Protein AF-K9DLF5-F1 (afdb_monomer_lite)

pLDDT: mean 88.6, std 11.17, range [54.0, 98.56]

Structure (mmCIF, N/CA/C/O backbone):
data_AF-K9DLF5-F1
#
_entry.id   AF-K9DLF5-F1
#
loop_
_atom_site.group_PDB
_atom_site.id
_atom_site.type_symbol
_atom_site.label_atom_id
_atom_site.label_alt_id
_atom_site.label_comp_id
_atom_site.label_asym_id
_atom_site.label_entity_id
_atom_site.label_seq_id
_atom_site.pdbx_PDB_ins_code
_atom_site.Cartn_x
_atom_site.Cartn_y
_atom_site.Cartn_z
_atom_site.occupancy
_atom_site.B_iso_or_equiv
_atom_site.auth_seq_id
_atom_site.auth_comp_id
_atom_site.auth_asym_id
_atom_site.auth_atom_id
_atom_site.pdbx_PDB_model_num
ATOM 1 N N . MET A 1 1 ? -0.177 3.662 -22.431 1.00 87.06 1 MET A N 1
ATOM 2 C CA . MET A 1 1 ? -0.761 4.820 -23.151 1.00 87.06 1 MET A CA 1
ATOM 3 C C . MET A 1 1 ? -0.391 6.116 -22.441 1.00 87.06 1 MET A C 1
ATOM 5 O O . MET A 1 1 ? -0.571 6.201 -21.237 1.00 87.06 1 MET A O 1
ATOM 9 N N . GLY A 1 2 ? 0.127 7.116 -23.153 1.00 91.69 2 GLY A N 1
ATOM 10 C CA . GLY A 1 2 ? 0.638 8.365 -22.567 1.00 91.69 2 GLY A CA 1
ATOM 11 C C . GLY A 1 2 ? 2.084 8.632 -22.981 1.00 91.69 2 GLY A C 1
ATOM 12 O O . GLY A 1 2 ? 2.811 7.700 -23.328 1.00 91.69 2 GLY A O 1
ATOM 13 N N . GLN A 1 3 ? 2.501 9.901 -22.975 1.00 96.06 3 GLN A N 1
ATOM 14 C CA . GLN A 1 3 ? 3.882 10.271 -23.297 1.00 96.06 3 GLN A CA 1
ATOM 15 C C . GLN A 1 3 ? 4.821 9.586 -22.283 1.00 96.06 3 GLN A C 1
ATOM 17 O O . GLN A 1 3 ? 4.586 9.629 -21.076 1.00 96.06 3 GLN A O 1
ATOM 22 N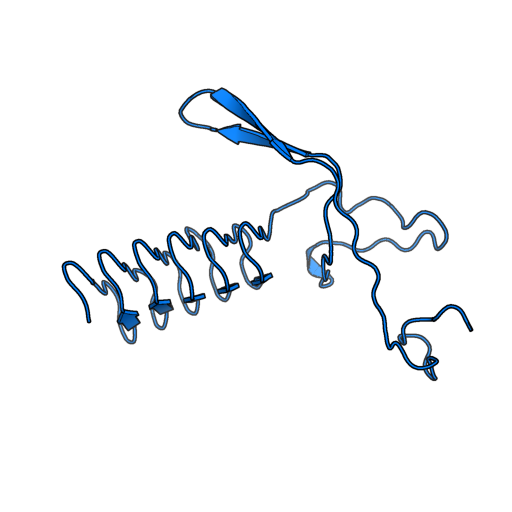 N . GLN A 1 4 ? 5.814 8.852 -22.795 1.00 96.25 4 GLN A N 1
ATOM 23 C CA . GLN A 1 4 ? 6.774 8.067 -22.003 1.00 96.25 4 GLN A CA 1
ATOM 24 C C . GLN A 1 4 ? 6.157 7.033 -21.036 1.00 96.25 4 GLN A C 1
ATOM 26 O O . GLN A 1 4 ? 6.850 6.572 -20.134 1.00 96.25 4 GLN A O 1
ATOM 31 N N . ALA A 1 5 ? 4.904 6.613 -21.245 1.00 97.94 5 ALA A N 1
ATOM 32 C CA . ALA A 1 5 ? 4.339 5.465 -20.539 1.00 97.94 5 ALA A CA 1
ATOM 33 C C . ALA A 1 5 ? 5.020 4.169 -21.009 1.00 97.94 5 ALA A C 1
ATOM 35 O O . ALA A 1 5 ? 5.127 3.951 -22.220 1.00 97.94 5 ALA A O 1
ATOM 36 N N . ARG A 1 6 ? 5.469 3.311 -20.088 1.00 97.69 6 ARG A N 1
ATOM 37 C CA . ARG A 1 6 ? 6.220 2.087 -20.407 1.00 97.69 6 ARG A CA 1
ATOM 38 C C . ARG A 1 6 ? 5.819 0.912 -19.527 1.00 97.69 6 ARG A C 1
ATOM 40 O O . ARG A 1 6 ? 5.614 1.056 -18.325 1.00 97.69 6 ARG A O 1
ATOM 47 N N . THR A 1 7 ? 5.781 -0.256 -20.143 1.00 97.88 7 THR A N 1
ATOM 48 C CA . THR A 1 7 ? 5.707 -1.557 -19.481 1.00 97.88 7 THR A CA 1
ATOM 49 C C . THR A 1 7 ? 7.014 -2.299 -19.756 1.00 97.88 7 THR A C 1
ATOM 51 O O . THR A 1 7 ? 7.589 -2.140 -20.835 1.00 97.88 7 THR A O 1
ATOM 54 N N . PHE A 1 8 ? 7.510 -3.064 -18.786 1.00 96.94 8 PHE A N 1
ATOM 55 C CA . PHE A 1 8 ? 8.785 -3.789 -18.899 1.00 96.94 8 PHE A CA 1
ATOM 56 C C . PHE A 1 8 ? 8.662 -5.302 -18.667 1.00 96.94 8 PHE A C 1
ATOM 58 O O . PHE A 1 8 ? 9.666 -5.995 -18.792 1.00 96.94 8 PHE A O 1
ATOM 65 N N . SER A 1 9 ? 7.458 -5.793 -18.368 1.00 97.00 9 SER A N 1
ATOM 66 C CA . SER A 1 9 ? 7.166 -7.205 -18.091 1.00 97.00 9 SER A CA 1
ATOM 67 C C . SER A 1 9 ? 5.861 -7.638 -18.758 1.00 97.00 9 SER A C 1
ATOM 69 O O . SER A 1 9 ? 5.097 -6.798 -19.247 1.00 97.00 9 SER A O 1
ATOM 71 N N . ASP A 1 10 ? 5.612 -8.945 -18.778 1.00 96.75 10 ASP A N 1
ATOM 72 C CA . ASP A 1 10 ? 4.434 -9.538 -19.407 1.00 96.75 10 ASP A CA 1
ATOM 73 C C . ASP A 1 10 ? 3.144 -9.178 -18.661 1.00 96.75 10 ASP A C 1
ATOM 75 O O . ASP A 1 10 ? 3.132 -8.963 -17.446 1.00 96.75 10 ASP A O 1
ATOM 79 N N . ASN A 1 11 ? 2.047 -9.062 -19.416 1.00 97.69 11 ASN A N 1
ATOM 80 C CA . ASN A 1 11 ? 0.706 -8.725 -18.914 1.00 97.69 11 ASN A CA 1
ATOM 81 C C . ASN A 1 11 ? 0.615 -7.403 -18.121 1.00 97.69 11 ASN A C 1
ATOM 83 O O . ASN A 1 11 ? -0.392 -7.125 -17.472 1.00 97.69 11 ASN A O 1
ATOM 87 N N . ALA A 1 12 ? 1.650 -6.567 -18.193 1.00 98.12 12 ALA A N 1
ATOM 88 C CA . ALA A 1 12 ? 1.716 -5.281 -17.524 1.00 98.12 12 ALA A CA 1
ATOM 89 C C . ALA A 1 12 ? 0.873 -4.205 -18.231 1.00 98.12 12 ALA A C 1
ATOM 91 O O . ALA A 1 12 ? 0.741 -4.179 -19.458 1.00 98.12 12 ALA A O 1
ATOM 92 N N . LEU A 1 13 ? 0.374 -3.238 -17.460 1.00 98.38 13 LEU A N 1
ATOM 93 C CA . LEU A 1 13 ? -0.376 -2.083 -17.943 1.00 98.38 13 LEU A CA 1
ATOM 94 C C . LEU A 1 13 ? 0.245 -0.782 -17.428 1.00 98.38 13 LEU A C 1
ATOM 96 O O . LEU A 1 13 ? 0.389 -0.585 -16.228 1.00 98.38 13 LEU A O 1
ATOM 100 N N . ALA A 1 14 ? 0.543 0.154 -18.333 1.00 98.25 14 ALA A N 1
ATOM 101 C CA . ALA A 1 14 ? 0.975 1.507 -17.977 1.00 98.25 14 ALA A CA 1
ATOM 102 C C . ALA A 1 14 ? 0.150 2.570 -18.716 1.00 98.25 14 ALA A C 1
ATOM 104 O O . ALA A 1 14 ? 0.165 2.644 -19.952 1.00 98.25 14 ALA A O 1
ATOM 105 N N . ILE A 1 15 ? -0.559 3.426 -17.976 1.00 98.38 15 ILE A N 1
ATOM 106 C CA . ILE A 1 15 ? -1.364 4.531 -18.513 1.00 98.38 15 ILE A CA 1
ATOM 107 C C . ILE A 1 15 ? -1.040 5.830 -17.768 1.00 98.38 15 ILE A C 1
ATOM 109 O O . ILE A 1 15 ? -1.248 5.934 -16.568 1.00 98.38 15 ILE A O 1
ATOM 113 N N . GLY A 1 16 ? -0.591 6.860 -18.480 1.00 97.69 16 GLY A N 1
ATOM 114 C CA . GLY A 1 16 ? -0.265 8.167 -17.909 1.00 97.69 16 GLY A CA 1
ATOM 115 C C . GLY A 1 16 ? 1.117 8.660 -18.319 1.00 97.69 16 GLY A C 1
ATOM 116 O O . GLY A 1 16 ? 1.990 7.886 -18.701 1.00 97.69 16 GLY A O 1
ATOM 117 N N . HIS A 1 17 ? 1.311 9.974 -18.265 1.00 98.12 17 HIS A N 1
ATOM 118 C CA . HIS A 1 17 ? 2.595 10.598 -18.574 1.00 98.12 17 HIS A CA 1
ATOM 119 C C . HIS A 1 17 ? 3.673 10.101 -17.592 1.00 98.12 17 HIS A C 1
ATOM 121 O O . HIS A 1 17 ? 3.502 10.251 -16.382 1.00 98.12 17 HIS A O 1
ATOM 127 N N . TYR A 1 18 ? 4.742 9.476 -18.098 1.00 98.00 18 TYR A N 1
ATOM 128 C CA . TYR A 1 18 ? 5.770 8.790 -17.292 1.00 98.00 18 TYR A CA 1
ATOM 129 C C . TYR A 1 18 ? 5.264 7.645 -16.392 1.00 98.00 18 TYR A C 1
ATOM 131 O O . TYR A 1 18 ? 5.890 7.342 -15.377 1.00 98.00 18 TYR A O 1
ATOM 139 N N . ALA A 1 19 ? 4.129 7.017 -16.708 1.00 98.44 19 ALA A N 1
ATOM 140 C CA . ALA A 1 19 ? 3.711 5.810 -15.994 1.00 98.44 19 ALA A CA 1
ATOM 141 C C . ALA A 1 19 ? 4.640 4.638 -16.346 1.00 98.44 19 ALA A C 1
ATOM 143 O O . ALA A 1 19 ? 4.877 4.367 -17.523 1.00 98.44 19 ALA A O 1
ATOM 144 N N . GLU A 1 20 ? 5.140 3.923 -15.345 1.00 98.38 20 GLU A N 1
ATOM 145 C CA . GLU A 1 20 ? 6.074 2.813 -15.520 1.00 98.38 20 GLU A CA 1
ATOM 146 C C . GLU A 1 20 ? 5.630 1.598 -14.707 1.00 98.38 20 GLU A C 1
ATOM 148 O O . GLU A 1 20 ? 5.453 1.664 -13.488 1.00 98.38 20 GLU A O 1
ATOM 153 N N . SER A 1 21 ? 5.494 0.469 -15.388 1.00 98.00 21 SER A N 1
ATOM 154 C CA . SER A 1 21 ? 5.126 -0.812 -14.793 1.00 98.00 21 SER A CA 1
ATOM 155 C C . SER A 1 21 ? 6.209 -1.842 -15.126 1.00 98.00 21 SER A C 1
ATOM 157 O O . SER A 1 21 ? 6.447 -2.166 -16.289 1.00 98.00 21 SER A O 1
ATOM 159 N N . TYR A 1 22 ? 6.927 -2.276 -14.092 1.00 97.88 22 TYR A N 1
ATOM 160 C CA . TYR A 1 22 ? 8.064 -3.194 -14.162 1.00 97.88 22 TYR A CA 1
ATOM 161 C C . TYR A 1 22 ? 7.710 -4.620 -13.739 1.00 97.88 22 TYR A C 1
ATOM 163 O O . TYR A 1 22 ? 8.410 -5.539 -14.141 1.00 97.88 22 TYR A O 1
ATOM 171 N N . GLY A 1 23 ? 6.660 -4.818 -12.942 1.00 97.19 23 GLY A N 1
ATOM 172 C CA . GLY A 1 23 ? 6.250 -6.148 -12.496 1.00 97.19 23 GLY A CA 1
ATOM 173 C C . GLY A 1 23 ? 5.389 -6.872 -13.522 1.00 97.19 23 GLY A C 1
ATOM 174 O O . GLY A 1 23 ? 4.641 -6.231 -14.266 1.00 97.19 23 GLY A O 1
ATOM 175 N N . GLU A 1 24 ? 5.463 -8.197 -13.530 1.00 97.88 24 GLU A N 1
ATOM 176 C CA . GLU A 1 24 ? 4.533 -9.047 -14.278 1.00 97.88 24 GLU A CA 1
ATOM 177 C C . GLU A 1 24 ? 3.101 -8.840 -13.763 1.00 97.88 24 GLU A C 1
ATOM 179 O O . GLU A 1 24 ? 2.901 -8.604 -12.567 1.00 97.88 24 GLU A O 1
ATOM 184 N N . GLU A 1 25 ? 2.115 -8.836 -14.667 1.00 98.12 25 GLU A N 1
ATOM 185 C CA . GLU A 1 25 ? 0.686 -8.643 -14.339 1.00 98.12 25 GLU A CA 1
ATOM 186 C C . GLU A 1 25 ? 0.387 -7.343 -13.560 1.00 98.12 25 GLU A C 1
ATOM 188 O O . GLU A 1 25 ? -0.664 -7.175 -12.939 1.00 98.12 25 GLU A O 1
ATOM 193 N N . SER A 1 26 ? 1.316 -6.384 -13.577 1.00 98.25 26 SER A N 1
ATOM 194 C CA . SER A 1 26 ? 1.201 -5.171 -12.777 1.00 98.25 26 SER A CA 1
ATOM 195 C C . SER A 1 26 ? 0.518 -4.035 -13.537 1.00 98.25 26 SER A C 1
ATOM 197 O O . SER A 1 26 ? 0.612 -3.918 -14.755 1.00 98.25 26 SER A O 1
ATOM 199 N N . THR A 1 27 ? -0.179 -3.156 -12.821 1.00 98.56 27 THR A N 1
ATOM 200 C CA . THR A 1 27 ? -0.936 -2.039 -13.396 1.00 98.56 27 THR A CA 1
ATOM 201 C C . THR A 1 27 ? -0.488 -0.715 -12.787 1.00 98.56 27 THR A C 1
ATOM 203 O O . THR A 1 27 ? -0.605 -0.519 -11.584 1.00 98.56 27 THR A O 1
ATOM 206 N N . ALA A 1 28 ? -0.024 0.219 -13.616 1.00 98.38 28 ALA A N 1
ATOM 207 C CA . ALA A 1 28 ? 0.364 1.578 -13.246 1.00 98.38 28 ALA A CA 1
ATOM 208 C C . ALA A 1 28 ? -0.481 2.606 -14.014 1.00 98.38 28 ALA A C 1
ATOM 210 O O . ALA A 1 28 ? -0.339 2.765 -15.228 1.00 98.38 28 ALA A O 1
ATOM 211 N N . ILE A 1 29 ? -1.360 3.329 -13.320 1.00 98.50 29 ILE A N 1
ATOM 212 C CA . ILE A 1 29 ? -2.240 4.340 -13.917 1.00 98.50 29 ILE A CA 1
ATOM 213 C C . ILE A 1 29 ? -2.059 5.684 -13.201 1.00 98.50 29 ILE A C 1
ATOM 215 O O . ILE A 1 29 ? -2.432 5.836 -12.041 1.00 98.50 29 ILE A O 1
ATOM 219 N N . GLY A 1 30 ? -1.528 6.689 -13.898 1.00 98.06 30 GLY A N 1
ATOM 220 C CA . GLY A 1 30 ? -1.348 8.061 -13.407 1.00 98.06 30 GLY A CA 1
ATOM 221 C C . GLY A 1 30 ? -0.010 8.688 -13.810 1.00 98.06 30 GLY A C 1
ATOM 222 O O . GLY A 1 30 ? 0.916 8.000 -14.235 1.00 98.06 30 GLY A O 1
ATOM 223 N N . TYR A 1 31 ? 0.113 10.011 -13.664 1.00 98.12 31 TYR A N 1
ATOM 224 C CA . TYR A 1 31 ? 1.371 10.729 -13.918 1.00 98.12 31 TYR A CA 1
ATOM 225 C C . TYR A 1 31 ? 2.466 10.247 -12.960 1.00 98.12 31 TYR A C 1
ATOM 227 O O . TYR A 1 31 ? 2.263 10.312 -11.749 1.00 98.12 31 TYR A O 1
ATOM 235 N N . PHE A 1 32 ? 3.611 9.777 -13.469 1.00 97.69 32 PHE A N 1
ATOM 236 C CA . PHE A 1 32 ? 4.701 9.199 -12.656 1.00 97.69 32 PHE A CA 1
ATOM 237 C C . PHE A 1 32 ? 4.270 8.055 -11.715 1.00 97.69 32 PHE A C 1
ATOM 239 O O . PHE A 1 32 ? 4.869 7.858 -10.654 1.00 97.69 32 PHE A O 1
ATOM 246 N N . SER A 1 33 ? 3.219 7.306 -12.056 1.00 98.12 33 SER A N 1
ATOM 247 C CA . SER A 1 33 ? 2.906 6.063 -11.345 1.00 98.12 33 SER A CA 1
ATOM 248 C C . SER A 1 33 ? 4.003 5.034 -11.619 1.00 98.12 33 SER A C 1
ATOM 250 O O . SER A 1 33 ? 4.324 4.796 -12.781 1.00 98.12 33 SER A O 1
ATOM 252 N N . ARG A 1 34 ? 4.601 4.451 -10.573 1.00 97.94 34 ARG A N 1
ATOM 253 C CA . ARG A 1 34 ? 5.719 3.508 -10.717 1.00 97.94 34 ARG A CA 1
ATOM 254 C C . ARG A 1 34 ? 5.481 2.222 -9.931 1.00 97.94 34 ARG A C 1
ATOM 256 O O . ARG A 1 34 ? 5.512 2.224 -8.694 1.00 97.94 34 ARG A O 1
ATOM 263 N N . VAL A 1 35 ? 5.351 1.110 -10.644 1.00 98.12 35 VAL A N 1
ATOM 264 C CA . VAL A 1 35 ? 5.100 -0.221 -10.074 1.00 98.12 35 VAL A CA 1
ATOM 265 C C . VAL A 1 35 ? 6.268 -1.147 -10.370 1.00 98.12 35 VAL A C 1
ATOM 267 O O . VAL A 1 35 ? 6.645 -1.300 -11.520 1.00 98.12 35 VAL A O 1
ATOM 270 N N . GLY A 1 36 ? 6.888 -1.687 -9.327 1.00 96.69 36 GLY A N 1
ATOM 271 C CA . GLY A 1 36 ? 8.138 -2.440 -9.368 1.00 96.69 36 GLY A CA 1
ATOM 272 C C . GLY A 1 36 ? 7.944 -3.953 -9.393 1.00 96.69 36 GLY A C 1
ATOM 273 O O . GLY A 1 36 ? 8.519 -4.602 -10.256 1.00 96.69 36 GLY A O 1
ATOM 274 N N . GLY A 1 37 ? 7.169 -4.495 -8.448 1.00 96.25 37 GLY A N 1
ATOM 275 C CA . GLY A 1 37 ? 6.932 -5.942 -8.337 1.00 96.25 37 GLY A CA 1
ATOM 276 C C . GLY A 1 37 ? 5.617 -6.403 -8.961 1.00 96.25 37 GLY A C 1
ATOM 277 O O . GLY A 1 37 ? 4.833 -5.579 -9.455 1.00 96.25 37 GLY A O 1
ATOM 278 N N . SER A 1 38 ? 5.406 -7.713 -8.951 1.00 97.69 38 SER A N 1
ATOM 279 C CA . SER A 1 38 ? 4.352 -8.412 -9.690 1.00 97.69 38 SER A CA 1
ATOM 280 C C . SER A 1 38 ? 2.982 -8.297 -9.021 1.00 97.69 38 SER A C 1
ATOM 282 O O . SER A 1 38 ? 2.876 -8.057 -7.814 1.00 97.69 38 SER A O 1
ATOM 284 N N . ASN A 1 39 ? 1.915 -8.444 -9.814 1.00 98.00 39 ASN A N 1
ATOM 285 C CA . ASN A 1 39 ? 0.510 -8.432 -9.363 1.00 98.00 39 ASN A CA 1
ATOM 286 C C . ASN A 1 39 ? 0.090 -7.164 -8.604 1.00 98.00 39 ASN A C 1
ATOM 288 O O . ASN A 1 39 ? -0.856 -7.156 -7.817 1.00 98.00 39 ASN A O 1
ATOM 292 N N . ASN A 1 40 ? 0.831 -6.078 -8.797 1.00 98.31 40 ASN A N 1
ATOM 293 C CA . ASN A 1 40 ? 0.608 -4.824 -8.103 1.00 98.31 40 ASN A CA 1
ATOM 294 C C . ASN A 1 40 ? -0.345 -3.921 -8.883 1.00 98.31 40 ASN A C 1
ATOM 296 O O . ASN A 1 40 ? -0.249 -3.818 -10.106 1.00 98.31 40 ASN A O 1
ATOM 300 N N . ILE A 1 41 ? -1.180 -3.160 -8.179 1.00 98.44 41 ILE A N 1
ATOM 301 C CA . ILE A 1 41 ? -2.084 -2.176 -8.787 1.00 98.44 41 ILE A CA 1
ATOM 302 C C . ILE A 1 41 ? -1.817 -0.798 -8.192 1.00 98.44 41 ILE A C 1
ATOM 304 O O . ILE A 1 41 ? -2.084 -0.550 -7.020 1.00 98.44 41 ILE A O 1
ATOM 308 N N . ALA A 1 42 ? -1.346 0.135 -9.010 1.00 98.12 42 ALA A N 1
ATOM 309 C CA . ALA A 1 42 ? -1.198 1.537 -8.658 1.00 98.12 42 ALA A CA 1
ATOM 310 C C . ALA A 1 42 ? -2.128 2.412 -9.503 1.00 98.12 42 ALA A C 1
ATOM 312 O O . ALA A 1 42 ? -2.034 2.446 -10.729 1.00 98.12 42 ALA A O 1
ATOM 313 N N . LEU A 1 43 ? -2.998 3.167 -8.836 1.00 98.25 43 LEU A N 1
ATOM 314 C CA . LEU A 1 43 ? -3.922 4.110 -9.456 1.00 98.25 43 LEU A CA 1
ATOM 315 C C . LEU A 1 43 ? -3.822 5.469 -8.755 1.00 98.25 43 LEU A C 1
ATOM 317 O O . LEU A 1 43 ? -4.255 5.644 -7.619 1.00 98.25 43 LEU A O 1
ATOM 321 N N . GLY A 1 44 ? -3.249 6.452 -9.441 1.00 97.62 44 GLY A N 1
ATOM 322 C CA . GLY A 1 44 ? -3.032 7.807 -8.945 1.00 97.62 44 GLY A CA 1
ATOM 323 C C . GLY A 1 44 ? -1.674 8.370 -9.360 1.00 97.62 44 GLY A C 1
ATOM 324 O O . GLY A 1 44 ? -0.744 7.639 -9.704 1.00 97.62 44 GLY A O 1
ATOM 325 N N . ASN A 1 45 ? -1.542 9.694 -9.299 1.00 97.69 45 ASN A N 1
ATOM 326 C CA . ASN A 1 45 ? -0.294 10.373 -9.648 1.00 97.69 45 ASN A CA 1
ATOM 327 C C . ASN A 1 45 ? 0.798 10.079 -8.613 1.00 97.69 45 ASN A C 1
ATOM 329 O O . ASN A 1 45 ? 0.542 10.141 -7.414 1.00 97.69 45 ASN A O 1
ATOM 333 N N . ILE A 1 46 ? 2.027 9.829 -9.061 1.00 97.25 46 ILE A N 1
ATOM 334 C CA . ILE A 1 46 ? 3.223 9.710 -8.214 1.00 97.25 46 ILE A CA 1
ATOM 335 C C . ILE A 1 46 ? 3.112 8.524 -7.224 1.00 97.25 46 ILE A C 1
ATOM 337 O O . ILE A 1 46 ? 3.764 8.487 -6.180 1.00 97.25 46 ILE A O 1
ATOM 341 N N . THR A 1 47 ? 2.270 7.538 -7.539 1.00 97.69 47 THR A N 1
ATOM 342 C CA . THR A 1 47 ? 2.136 6.294 -6.769 1.00 97.69 47 THR A CA 1
ATOM 343 C C . THR A 1 47 ? 3.408 5.453 -6.855 1.00 97.69 47 THR A C 1
ATOM 345 O O . THR A 1 47 ? 4.102 5.464 -7.875 1.00 97.69 47 THR A O 1
ATOM 348 N N . ARG A 1 48 ? 3.746 4.735 -5.775 1.00 96.25 48 ARG A N 1
ATOM 349 C CA . ARG A 1 48 ? 4.967 3.914 -5.702 1.00 96.25 48 ARG A CA 1
ATOM 350 C C . ARG A 1 48 ? 4.728 2.577 -5.004 1.00 96.25 48 ARG A C 1
ATOM 352 O O . ARG A 1 48 ? 4.493 2.544 -3.800 1.00 96.25 48 ARG A O 1
ATOM 359 N N . LEU A 1 49 ? 4.878 1.495 -5.760 1.00 96.25 49 LEU A N 1
ATOM 360 C CA . LEU A 1 49 ? 4.875 0.108 -5.279 1.00 96.25 49 LEU A CA 1
ATOM 361 C C . LEU A 1 49 ? 6.183 -0.559 -5.713 1.00 96.25 49 LEU A C 1
ATOM 363 O O . LEU A 1 49 ? 6.220 -1.240 -6.728 1.00 96.25 49 LEU A O 1
ATOM 367 N N . GLN A 1 50 ? 7.295 -0.266 -5.038 1.00 93.19 50 GLN A N 1
ATOM 368 C CA . GLN A 1 50 ? 8.632 -0.719 -5.449 1.00 93.19 50 GLN A CA 1
ATOM 369 C C . GLN A 1 50 ? 9.147 -1.787 -4.482 1.00 93.19 50 GLN A C 1
ATOM 371 O O . GLN A 1 50 ? 9.156 -1.538 -3.281 1.00 93.19 50 GLN A O 1
ATOM 376 N N . GLY A 1 51 ? 9.609 -2.928 -5.004 1.00 89.56 51 GLY A N 1
ATOM 377 C CA . GLY A 1 51 ? 10.165 -4.014 -4.182 1.00 89.56 51 GLY A CA 1
ATOM 378 C C . GLY A 1 51 ? 9.131 -4.761 -3.332 1.00 89.56 51 GLY A C 1
ATOM 379 O O . GLY A 1 51 ? 9.484 -5.282 -2.281 1.00 89.56 51 GLY A O 1
ATOM 380 N N . VAL A 1 52 ? 7.868 -4.765 -3.762 1.00 93.94 52 VAL A N 1
ATOM 381 C CA . VAL A 1 52 ? 6.742 -5.457 -3.116 1.00 93.94 52 VAL A CA 1
ATOM 382 C C . VAL A 1 52 ? 5.923 -6.168 -4.178 1.00 93.94 52 VAL A C 1
ATOM 384 O O . VAL A 1 52 ? 5.913 -5.696 -5.312 1.00 93.94 52 VAL A O 1
ATOM 387 N N . ASP A 1 53 ? 5.184 -7.205 -3.801 1.00 95.69 53 ASP A N 1
ATOM 388 C CA . ASP A 1 53 ? 4.300 -7.963 -4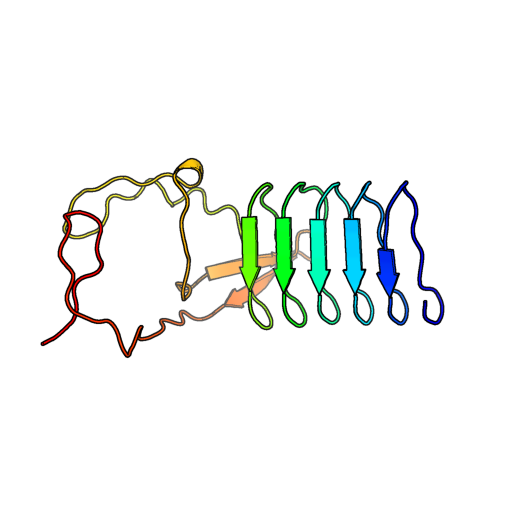.694 1.00 95.69 53 ASP A CA 1
ATOM 389 C C . ASP A 1 53 ? 2.880 -8.055 -4.119 1.00 95.69 53 ASP A C 1
ATOM 391 O O . ASP A 1 53 ? 2.686 -7.981 -2.901 1.00 95.69 53 ASP A O 1
ATOM 395 N N . ASN A 1 54 ? 1.888 -8.255 -4.991 1.00 96.19 54 ASN A N 1
ATOM 396 C CA . ASN A 1 54 ? 0.470 -8.428 -4.634 1.00 96.19 54 ASN A CA 1
ATOM 397 C C . ASN A 1 54 ? -0.124 -7.261 -3.818 1.00 96.19 54 ASN A C 1
ATOM 399 O O . ASN A 1 54 ? -0.947 -7.465 -2.923 1.00 96.19 54 ASN A O 1
ATOM 403 N N . SER A 1 55 ? 0.306 -6.031 -4.087 1.00 96.19 55 SER A N 1
ATOM 404 C CA . SER A 1 55 ? -0.074 -4.843 -3.323 1.00 96.19 55 SER A CA 1
ATOM 405 C C . SER A 1 55 ? -0.851 -3.826 -4.153 1.00 96.19 55 SER A C 1
ATOM 407 O O . SER A 1 55 ? -0.728 -3.732 -5.374 1.00 96.19 55 SER A O 1
ATOM 409 N N . VAL A 1 56 ? -1.650 -3.007 -3.471 1.00 97.06 56 VAL A N 1
ATOM 410 C CA . VAL A 1 56 ? -2.500 -1.988 -4.096 1.00 97.06 56 VAL A CA 1
ATOM 411 C C . VAL A 1 56 ? -2.182 -0.608 -3.526 1.00 97.06 56 VAL A C 1
ATOM 413 O O . VAL A 1 56 ? -2.125 -0.421 -2.314 1.00 97.06 56 VAL A O 1
ATOM 416 N N . ALA A 1 57 ? -2.009 0.388 -4.391 1.00 97.31 57 ALA A N 1
ATOM 417 C CA . ALA A 1 57 ? -1.874 1.796 -4.032 1.00 97.31 57 ALA A CA 1
ATOM 418 C C . ALA A 1 57 ? -2.893 2.633 -4.812 1.00 97.31 57 ALA A C 1
ATOM 420 O O . ALA A 1 57 ? -2.772 2.810 -6.023 1.00 97.31 57 ALA A O 1
ATOM 421 N N . LEU A 1 58 ? -3.882 3.188 -4.115 1.00 97.12 58 LEU A N 1
ATOM 422 C CA . LEU A 1 58 ? -4.954 3.988 -4.701 1.00 97.12 58 LEU A CA 1
ATOM 423 C C . LEU A 1 58 ? -4.928 5.408 -4.130 1.00 97.12 58 LEU A C 1
ATOM 425 O O . LEU A 1 58 ? -5.266 5.620 -2.971 1.00 97.12 58 LEU A O 1
ATOM 429 N N . GLY A 1 59 ? -4.575 6.397 -4.946 1.00 95.69 59 GLY A N 1
ATOM 430 C CA . GLY A 1 59 ? -4.538 7.812 -4.574 1.00 95.69 59 GLY A CA 1
ATOM 431 C C . GLY A 1 59 ? -3.220 8.493 -4.934 1.00 95.69 59 GLY A C 1
ATOM 432 O O . GLY A 1 59 ? -2.180 7.860 -5.087 1.00 95.69 59 GLY A O 1
ATOM 433 N N . SER A 1 60 ? -3.241 9.821 -5.074 1.00 95.75 60 SER A N 1
ATOM 434 C CA . SER A 1 60 ? -2.023 10.572 -5.409 1.00 95.75 60 SER A CA 1
ATOM 435 C C . SER A 1 60 ? -0.976 10.426 -4.300 1.00 95.75 60 SER A C 1
ATOM 437 O O . SER A 1 60 ? -1.288 10.657 -3.132 1.00 95.75 60 SER A O 1
ATOM 439 N N . ASN A 1 61 ? 0.261 10.089 -4.663 1.00 94.62 61 ASN A N 1
ATOM 440 C CA . ASN A 1 61 ? 1.382 9.824 -3.759 1.00 94.62 61 ASN A CA 1
ATOM 441 C C . ASN A 1 61 ? 1.129 8.672 -2.758 1.00 94.62 61 ASN A C 1
ATOM 443 O O . ASN A 1 61 ? 1.774 8.624 -1.711 1.00 94.62 61 ASN A O 1
ATOM 447 N N . ALA A 1 62 ? 0.192 7.759 -3.052 1.00 95.69 62 ALA A N 1
ATOM 448 C CA . ALA A 1 62 ? 0.015 6.540 -2.266 1.00 95.69 62 ALA A CA 1
ATOM 449 C C . ALA A 1 62 ? 1.197 5.579 -2.480 1.00 95.69 62 ALA A C 1
ATOM 451 O O . ALA A 1 62 ? 1.722 5.454 -3.595 1.00 95.69 62 ALA A O 1
ATOM 452 N N . ARG A 1 63 ? 1.624 4.902 -1.413 1.00 93.44 63 ARG A N 1
ATOM 453 C CA . ARG A 1 63 ? 2.760 3.975 -1.443 1.00 93.44 63 ARG A CA 1
ATOM 454 C C . ARG A 1 63 ? 2.510 2.726 -0.613 1.00 93.44 63 ARG A C 1
ATOM 456 O O . ARG A 1 63 ? 1.904 2.803 0.451 1.00 93.44 63 ARG A O 1
ATOM 463 N N . SER A 1 64 ? 3.065 1.609 -1.052 1.00 91.69 64 SER A N 1
ATOM 464 C CA . SER A 1 64 ? 3.253 0.450 -0.187 1.00 91.69 64 SER A CA 1
ATOM 465 C C . SER A 1 64 ? 4.696 -0.030 -0.255 1.00 91.69 64 SER A C 1
ATOM 467 O O . SER A 1 64 ? 5.313 -0.015 -1.322 1.00 91.69 64 SER A O 1
ATOM 469 N N . VAL A 1 65 ? 5.220 -0.411 0.908 1.00 88.00 65 VAL A N 1
ATOM 470 C CA . VAL A 1 65 ? 6.521 -1.074 1.090 1.00 88.00 65 VAL A CA 1
ATOM 471 C C . VAL A 1 65 ? 6.363 -2.470 1.706 1.00 88.00 65 VAL A C 1
ATOM 473 O O . VAL A 1 65 ? 7.350 -3.094 2.077 1.00 88.00 65 VAL A O 1
ATOM 476 N N . LEU A 1 66 ? 5.121 -2.954 1.804 1.00 86.62 66 LEU A N 1
ATOM 477 C CA . LEU A 1 66 ? 4.755 -4.291 2.255 1.00 86.62 66 LEU A CA 1
ATOM 478 C C . LEU A 1 66 ? 4.139 -5.074 1.094 1.00 86.62 66 LEU A C 1
ATOM 480 O O . LEU A 1 66 ? 3.247 -4.558 0.416 1.00 86.62 66 LEU A O 1
ATOM 484 N N . SER A 1 67 ? 4.560 -6.318 0.878 1.00 89.69 67 SER A N 1
ATOM 485 C CA . SER A 1 67 ? 3.831 -7.233 -0.011 1.00 89.69 67 SER A CA 1
ATOM 486 C C . SER A 1 67 ? 2.474 -7.604 0.593 1.00 89.69 67 SER A C 1
ATOM 488 O O . SER A 1 67 ? 2.320 -7.599 1.814 1.00 89.69 67 SER A O 1
ATOM 490 N N . ASN A 1 68 ? 1.497 -7.939 -0.251 1.00 90.38 68 ASN A N 1
ATOM 491 C CA . ASN A 1 68 ? 0.131 -8.306 0.152 1.00 90.38 68 ASN A CA 1
ATOM 492 C C . ASN A 1 68 ? -0.596 -7.209 0.953 1.00 90.38 68 ASN A C 1
ATOM 494 O O . ASN A 1 68 ? -1.327 -7.499 1.899 1.00 90.38 68 ASN A O 1
ATOM 498 N N . SER A 1 69 ? -0.380 -5.935 0.619 1.00 90.69 69 SER A N 1
ATOM 499 C CA . SER A 1 69 ? -0.940 -4.817 1.388 1.00 90.69 69 SER A CA 1
ATOM 500 C C . SER A 1 69 ? -1.623 -3.770 0.516 1.00 90.69 69 SER A C 1
ATOM 502 O O . SER A 1 69 ? -1.406 -3.674 -0.692 1.00 90.69 69 SER A O 1
ATOM 504 N N . VAL A 1 70 ? -2.465 -2.952 1.146 1.00 92.31 70 VAL A N 1
ATOM 505 C CA . VAL A 1 70 ? -3.311 -1.980 0.451 1.00 92.31 70 VAL A CA 1
ATOM 506 C C . VAL A 1 70 ? -3.144 -0.600 1.088 1.00 92.31 70 VAL A C 1
ATOM 508 O O . VAL A 1 70 ? -3.430 -0.405 2.266 1.00 92.31 70 VAL A O 1
ATOM 511 N N . ALA A 1 71 ? -2.715 0.381 0.296 1.00 92.81 71 ALA A N 1
ATOM 512 C CA . ALA A 1 71 ? -2.651 1.791 0.664 1.00 92.81 71 ALA A CA 1
ATOM 513 C C . ALA A 1 71 ? -3.709 2.585 -0.115 1.00 92.81 71 ALA A C 1
ATOM 515 O O . ALA A 1 71 ? -3.561 2.823 -1.314 1.00 92.81 71 ALA A O 1
ATOM 516 N N . ILE A 1 72 ? -4.776 3.020 0.560 1.00 91.81 72 ILE A N 1
ATOM 517 C CA . ILE A 1 72 ? -5.869 3.796 -0.050 1.00 91.81 72 ILE A CA 1
ATOM 518 C C . ILE A 1 72 ? -5.885 5.219 0.517 1.00 91.81 72 ILE A C 1
ATOM 520 O O . ILE A 1 72 ? -5.885 5.416 1.731 1.00 91.81 72 ILE A O 1
ATOM 524 N N . GLY A 1 73 ? -5.910 6.214 -0.369 1.00 89.38 73 GLY A N 1
ATOM 525 C CA . GLY A 1 73 ? -5.978 7.642 -0.070 1.00 89.38 73 GLY A CA 1
ATOM 526 C C . GLY A 1 73 ? -4.768 8.442 -0.566 1.00 89.38 73 GLY A C 1
ATOM 527 O O . GLY A 1 73 ? -3.676 7.919 -0.784 1.00 89.38 73 GLY A O 1
ATOM 528 N N . ASN A 1 74 ? -4.949 9.757 -0.727 1.00 89.88 74 ASN A N 1
ATOM 529 C CA . ASN A 1 74 ? -3.844 10.669 -1.028 1.00 89.88 74 ASN A CA 1
ATOM 530 C C . ASN A 1 74 ? -2.802 10.644 0.102 1.00 89.88 74 ASN A C 1
ATOM 532 O O . ASN A 1 74 ? -3.160 10.800 1.266 1.00 89.88 74 ASN A O 1
ATOM 536 N N . ASN A 1 75 ? -1.525 10.467 -0.252 1.00 88.62 75 ASN A N 1
ATOM 537 C CA . ASN A 1 75 ? -0.404 10.307 0.685 1.00 88.62 75 ASN A CA 1
ATOM 538 C C . ASN A 1 75 ? -0.516 9.097 1.634 1.00 88.62 75 ASN A C 1
ATOM 540 O O . ASN A 1 75 ? 0.210 9.041 2.626 1.00 88.62 75 ASN A O 1
ATOM 544 N N . SER A 1 76 ? -1.399 8.136 1.347 1.00 89.75 76 SER A N 1
ATOM 545 C CA . SER A 1 76 ? -1.528 6.919 2.150 1.00 89.75 76 SER A CA 1
ATOM 546 C C . SER A 1 76 ? -0.280 6.046 2.029 1.00 89.75 76 SER A C 1
ATOM 548 O O . SER A 1 76 ? 0.355 5.989 0.971 1.00 89.75 76 SER A O 1
ATOM 550 N N . ALA A 1 77 ? 0.089 5.376 3.117 1.00 88.56 77 ALA A N 1
ATOM 551 C CA . ALA A 1 77 ? 1.271 4.535 3.165 1.00 88.56 77 ALA A CA 1
ATOM 552 C C . ALA A 1 77 ? 0.991 3.250 3.949 1.00 88.56 77 ALA A C 1
ATOM 554 O O . ALA A 1 77 ? 0.732 3.311 5.147 1.00 88.56 77 ALA A O 1
ATOM 555 N N . ALA A 1 78 ? 1.102 2.102 3.283 1.00 88.25 78 ALA A N 1
ATOM 556 C CA . ALA A 1 78 ? 1.209 0.812 3.954 1.00 88.25 78 ALA A CA 1
ATOM 557 C C . ALA A 1 78 ? 2.692 0.575 4.267 1.00 88.25 78 ALA A C 1
ATOM 559 O O . ALA A 1 78 ? 3.499 0.326 3.365 1.00 88.25 78 ALA A O 1
ATOM 560 N N . LEU A 1 79 ? 3.061 0.781 5.531 1.00 81.00 79 LEU A N 1
ATOM 561 C CA . LEU A 1 79 ? 4.436 0.727 6.022 1.00 81.00 79 LEU A CA 1
ATOM 562 C C . LEU A 1 79 ? 4.622 -0.468 6.952 1.00 81.00 79 LEU A C 1
ATOM 564 O O . LEU A 1 79 ? 3.696 -0.841 7.666 1.00 81.00 79 LEU A O 1
ATOM 568 N N . ILE A 1 80 ? 5.840 -1.014 6.967 1.00 67.12 80 ILE A N 1
ATOM 569 C CA . ILE A 1 80 ? 6.296 -1.885 8.049 1.00 67.12 80 ILE A CA 1
ATOM 570 C C . ILE A 1 80 ? 6.362 -1.008 9.295 1.00 67.12 80 ILE A C 1
ATOM 572 O O . ILE A 1 80 ? 7.196 -0.105 9.358 1.00 67.12 80 ILE A O 1
ATOM 576 N N . ASP A 1 81 ? 5.502 -1.266 10.269 1.00 63.72 81 ASP A N 1
ATOM 577 C CA . ASP A 1 81 ? 5.777 -0.841 11.629 1.00 63.72 81 ASP A CA 1
ATOM 578 C C . ASP A 1 81 ? 6.127 -2.090 12.435 1.00 63.72 81 ASP A C 1
ATOM 580 O O . ASP A 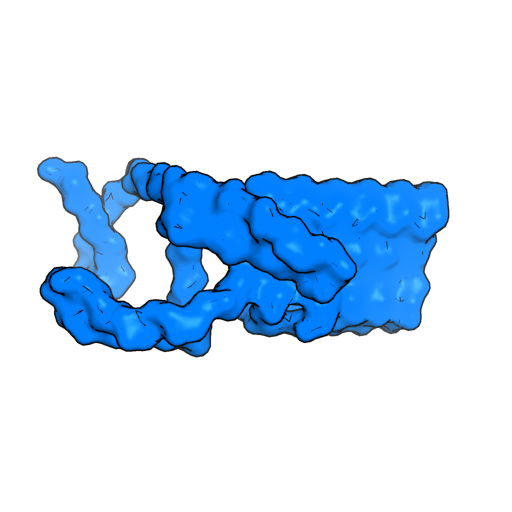1 81 ? 5.287 -2.944 12.699 1.00 63.72 81 ASP A O 1
ATOM 584 N N . SER 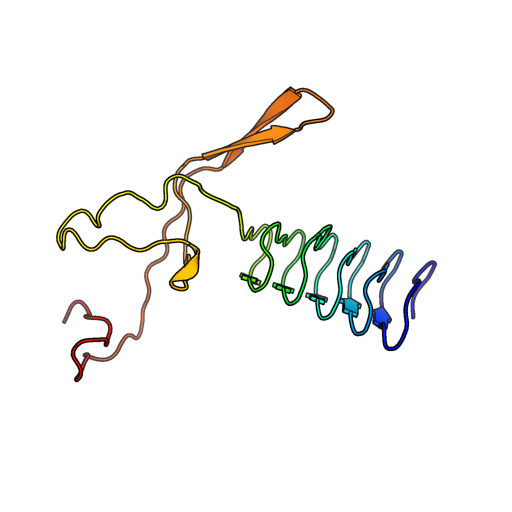A 1 82 ? 7.399 -2.239 12.797 1.00 54.00 82 SER A N 1
ATOM 585 C CA . SER A 1 82 ? 7.841 -3.314 13.688 1.00 54.00 82 SER A CA 1
ATOM 586 C C . SER A 1 82 ? 7.303 -3.147 15.115 1.00 54.00 82 SER A C 1
ATOM 588 O O . SER A 1 82 ? 7.580 -3.986 15.966 1.00 54.00 82 SER A O 1
ATOM 590 N N . THR A 1 83 ? 6.567 -2.066 15.404 1.00 54.03 83 THR A N 1
ATOM 591 C CA . THR A 1 83 ? 5.961 -1.802 16.714 1.00 54.03 83 THR A CA 1
ATOM 592 C C . THR A 1 83 ? 4.538 -2.345 16.869 1.00 54.03 83 THR A C 1
ATOM 594 O O . THR A 1 83 ? 3.945 -2.162 17.929 1.00 54.03 83 THR A O 1
ATOM 597 N N . PHE A 1 84 ? 4.003 -3.085 15.887 1.00 58.91 84 PHE A N 1
ATOM 598 C CA . PHE A 1 84 ? 2.694 -3.741 16.037 1.00 58.91 84 PHE A CA 1
ATOM 599 C C . PHE A 1 84 ? 2.662 -4.852 17.104 1.00 58.91 84 PHE A C 1
ATOM 601 O O . PHE A 1 84 ? 1.580 -5.254 17.501 1.00 58.91 84 PHE A O 1
ATOM 608 N N . ASP A 1 85 ? 3.795 -5.280 17.673 1.00 58.16 85 ASP A N 1
ATOM 609 C CA . ASP A 1 85 ? 3.817 -6.226 18.806 1.00 58.16 85 ASP A CA 1
ATOM 610 C C . ASP A 1 85 ? 3.469 -5.579 20.173 1.00 58.16 85 ASP A C 1
ATOM 612 O O . ASP A 1 85 ? 3.912 -6.021 21.239 1.00 58.16 85 ASP A O 1
ATOM 616 N N . MET A 1 86 ? 2.686 -4.495 20.168 1.00 60.66 86 MET A N 1
ATOM 617 C CA . M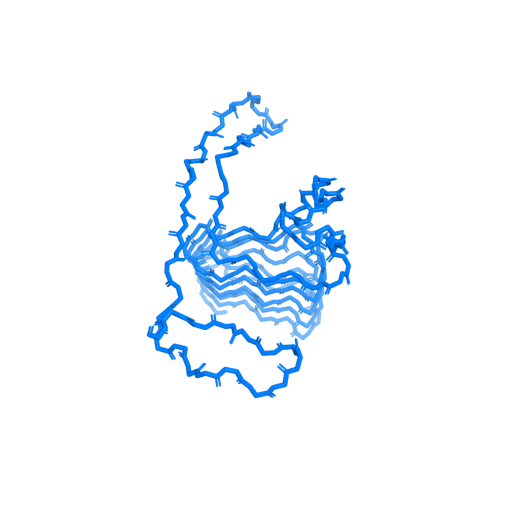ET A 1 86 ? 2.125 -3.907 21.383 1.00 60.66 86 MET A CA 1
ATOM 618 C C . MET A 1 86 ? 0.703 -4.439 21.602 1.00 60.66 86 MET A C 1
ATOM 620 O O . MET A 1 86 ? -0.124 -4.346 20.694 1.00 60.66 86 MET A O 1
ATOM 624 N N . PRO A 1 87 ? 0.386 -4.987 22.791 1.00 66.31 87 PRO A N 1
ATOM 625 C CA . PRO A 1 87 ? -0.971 -5.418 23.097 1.00 66.31 87 PRO A CA 1
ATOM 626 C C . PRO A 1 87 ? -1.941 -4.237 23.002 1.00 66.31 87 PRO A C 1
ATOM 628 O O . PRO A 1 87 ? -1.626 -3.126 23.437 1.00 66.31 87 PRO A O 1
ATOM 631 N N . ALA A 1 88 ? -3.134 -4.485 22.463 1.00 68.75 88 ALA A N 1
ATOM 632 C CA . ALA A 1 88 ? -4.216 -3.514 22.469 1.00 68.75 88 ALA A CA 1
ATOM 633 C C . ALA A 1 88 ? -4.502 -3.050 23.908 1.00 68.75 88 ALA A C 1
ATOM 635 O O . ALA A 1 88 ? -4.640 -3.873 24.816 1.00 68.75 88 ALA A O 1
ATOM 636 N N . GLU A 1 89 ? -4.612 -1.729 24.093 1.00 70.00 89 GLU A N 1
ATOM 637 C CA . GLU A 1 89 ? -4.576 -1.049 25.401 1.00 70.00 89 GLU A CA 1
ATOM 638 C C . GLU A 1 89 ? -5.582 -1.600 26.428 1.00 70.00 89 GLU A C 1
ATOM 640 O O . GLU A 1 89 ? -5.315 -1.570 27.627 1.00 70.00 89 GLU A O 1
ATOM 645 N N . TYR A 1 90 ? -6.709 -2.155 25.968 1.00 73.62 90 TYR A N 1
ATOM 646 C CA . TYR A 1 90 ? -7.779 -2.648 26.840 1.00 73.62 90 TYR A CA 1
ATOM 647 C C . TYR A 1 90 ? -8.062 -4.151 26.744 1.00 73.62 90 TYR A C 1
ATOM 649 O O . TYR A 1 90 ? -8.531 -4.730 27.722 1.00 73.62 90 TYR A O 1
ATOM 657 N N . SER A 1 91 ? -7.796 -4.801 25.607 1.00 76.06 91 SER A N 1
ATOM 658 C CA . SER A 1 91 ? -8.058 -6.241 25.440 1.00 76.06 91 SER A CA 1
ATOM 659 C C . SER A 1 91 ? -6.834 -7.114 25.714 1.00 76.06 91 SER A C 1
ATOM 661 O O . SER A 1 91 ? -6.976 -8.327 25.844 1.00 76.06 91 SER A O 1
ATOM 663 N N . ASN A 1 92 ? -5.633 -6.525 25.795 1.00 74.81 92 ASN A N 1
ATOM 664 C CA . ASN A 1 92 ? -4.355 -7.242 25.750 1.00 74.81 92 ASN A CA 1
ATOM 665 C C . ASN A 1 92 ? -4.190 -8.159 24.524 1.00 74.81 92 ASN A C 1
ATOM 667 O O . ASN A 1 92 ? -3.300 -9.012 24.497 1.00 74.81 92 ASN A O 1
ATOM 671 N N . GLU A 1 93 ? -5.030 -7.985 23.503 1.00 75.56 93 GLU A N 1
ATOM 672 C CA . GLU A 1 93 ? -4.917 -8.714 22.252 1.00 75.56 93 GLU A CA 1
ATOM 673 C C . GLU A 1 93 ? -3.631 -8.285 21.552 1.00 75.56 93 GLU A C 1
ATOM 675 O O . GLU A 1 93 ? -3.397 -7.097 21.319 1.00 75.56 93 GLU A O 1
ATOM 680 N N . ARG A 1 94 ? -2.782 -9.260 21.237 1.00 69.75 94 ARG A N 1
ATOM 681 C CA . ARG A 1 94 ? -1.636 -9.047 20.360 1.00 69.75 94 ARG A CA 1
ATOM 682 C C . ARG A 1 94 ? -2.089 -9.319 18.941 1.00 69.75 94 ARG A C 1
ATOM 684 O O . ARG A 1 94 ? -2.599 -10.404 18.668 1.00 69.75 94 ARG A O 1
ATOM 691 N N . PHE A 1 95 ? -1.862 -8.359 18.060 1.00 68.00 95 PHE A N 1
ATOM 692 C CA . PHE A 1 95 ? -2.006 -8.561 16.632 1.00 68.00 95 PHE A CA 1
ATOM 693 C C . PHE A 1 95 ? -0.668 -8.270 15.960 1.00 68.00 95 PHE A C 1
ATOM 695 O O . PHE A 1 95 ? -0.010 -7.282 16.258 1.00 68.00 95 PHE A O 1
ATOM 702 N N . SER A 1 96 ? -0.249 -9.144 15.060 1.00 66.19 96 SER A N 1
ATOM 703 C CA . SER A 1 96 ? 0.945 -8.960 14.253 1.00 66.19 96 SER A CA 1
ATOM 704 C C . SER A 1 96 ? 0.584 -8.391 12.885 1.00 66.19 96 SER A C 1
ATOM 706 O O . SER A 1 96 ? -0.554 -8.519 12.425 1.00 66.19 96 SER A O 1
ATOM 708 N N . ALA A 1 97 ? 1.557 -7.799 12.193 1.00 60.56 97 ALA A N 1
ATOM 709 C CA . ALA A 1 97 ? 1.362 -7.286 10.837 1.00 60.56 97 ALA A CA 1
ATOM 710 C C . ALA A 1 97 ? 0.871 -8.378 9.861 1.00 60.56 97 ALA A C 1
ATOM 712 O O . ALA A 1 97 ? 0.146 -8.081 8.911 1.00 60.56 97 ALA A O 1
ATOM 713 N N . GLU A 1 98 ? 1.199 -9.647 10.122 1.00 63.28 98 GLU A N 1
ATOM 714 C CA . GLU A 1 98 ? 0.760 -10.801 9.332 1.00 63.28 98 GLU A CA 1
ATOM 715 C C . GLU A 1 98 ? -0.708 -11.191 9.582 1.00 63.28 98 GLU A C 1
ATOM 717 O O . GLU A 1 98 ? -1.270 -11.955 8.801 1.00 63.28 98 GLU A O 1
ATOM 722 N N . GLN A 1 99 ? -1.351 -10.673 10.636 1.00 65.25 99 GLN A N 1
ATOM 723 C CA . GLN A 1 99 ? -2.738 -11.002 10.997 1.00 65.25 99 GLN A CA 1
ATOM 724 C C . GLN A 1 99 ? -3.781 -10.087 10.329 1.00 65.25 99 GLN A C 1
ATOM 726 O O . GLN A 1 99 ? -4.974 -10.253 10.561 1.00 65.25 99 GLN A O 1
ATOM 731 N N . GLY A 1 100 ? -3.348 -9.180 9.443 1.00 70.25 100 GLY A N 1
ATOM 732 C CA . GLY A 1 100 ? -4.225 -8.346 8.619 1.00 70.25 100 GLY A CA 1
ATOM 733 C C . GLY A 1 100 ? -4.795 -7.147 9.377 1.00 70.25 100 GLY A C 1
ATOM 734 O O . GLY A 1 100 ? -5.854 -7.219 9.989 1.00 70.25 100 GLY A O 1
ATOM 735 N N . VAL A 1 101 ? -4.112 -6.005 9.290 1.00 76.69 101 VAL A N 1
ATOM 736 C CA . VAL A 1 101 ? -4.523 -4.757 9.952 1.00 76.69 101 VAL A CA 1
ATOM 737 C C . VAL A 1 101 ? -5.082 -3.772 8.929 1.00 76.69 101 VAL A C 1
ATOM 739 O O . VAL A 1 101 ? -4.450 -3.495 7.908 1.00 76.69 101 VAL A O 1
ATOM 742 N N . VAL A 1 102 ? -6.238 -3.173 9.229 1.00 83.19 102 VAL A N 1
ATOM 743 C CA . VAL A 1 102 ? -6.755 -2.018 8.481 1.00 83.19 102 VAL A CA 1
ATOM 744 C C . VAL A 1 102 ? -6.464 -0.749 9.267 1.00 83.19 102 VAL A C 1
ATOM 746 O O . VAL A 1 102 ? -7.141 -0.427 10.242 1.00 83.19 102 VAL A O 1
ATOM 749 N N . SER A 1 103 ? -5.471 0.014 8.817 1.00 81.25 103 SER A N 1
ATOM 750 C CA . SER A 1 103 ? -5.237 1.341 9.374 1.00 81.25 103 SER A CA 1
ATOM 751 C C . SER A 1 103 ? -6.211 2.362 8.779 1.00 81.25 103 SER A C 1
ATOM 753 O O . SER A 1 103 ? -6.223 2.606 7.573 1.00 81.25 103 SER A O 1
ATOM 755 N N . VAL A 1 104 ? -7.009 3.009 9.632 1.00 86.31 104 VAL A N 1
ATOM 756 C CA . VAL A 1 104 ? -7.911 4.120 9.258 1.00 86.31 104 VAL A CA 1
ATOM 757 C C . VAL A 1 104 ? -7.354 5.491 9.657 1.00 86.31 104 VAL A C 1
ATOM 759 O O . VAL A 1 104 ? -8.045 6.508 9.584 1.00 86.31 104 VAL A O 1
ATOM 762 N N . GLY A 1 105 ? -6.091 5.556 10.065 1.00 82.38 105 GLY A N 1
ATOM 763 C CA . GLY A 1 105 ? -5.445 6.756 10.585 1.00 82.38 105 GLY A CA 1
ATOM 764 C C . GLY A 1 105 ? -3.934 6.594 10.668 1.00 82.38 105 GLY A C 1
ATOM 765 O O . GLY A 1 105 ? -3.353 5.713 10.045 1.00 82.38 105 GLY A O 1
ATOM 766 N N . ASN A 1 106 ? -3.286 7.459 11.428 1.00 79.44 106 ASN A N 1
ATOM 767 C CA . ASN A 1 106 ? -1.891 7.293 11.803 1.00 79.44 106 ASN A CA 1
ATOM 768 C C . ASN A 1 10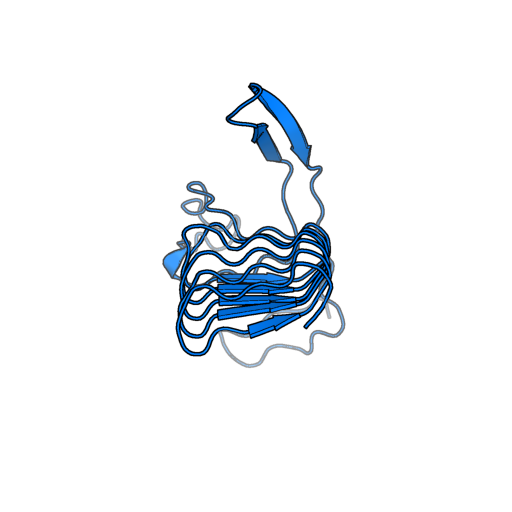6 ? -1.630 7.971 13.148 1.00 79.44 106 ASN A C 1
ATOM 770 O O . ASN A 1 106 ? -2.260 8.976 13.481 1.00 79.44 106 ASN A O 1
ATOM 774 N N . ILE A 1 107 ? -0.667 7.446 13.897 1.00 80.31 107 ILE A N 1
ATOM 775 C CA . ILE A 1 107 ? -0.061 8.151 15.031 1.00 80.31 107 ILE A CA 1
ATOM 776 C C . ILE A 1 107 ? 0.926 9.207 14.522 1.00 80.31 107 ILE A C 1
ATOM 778 O O . ILE A 1 107 ? 1.149 9.329 13.318 1.00 80.31 107 ILE A O 1
ATOM 782 N N . TYR A 1 108 ? 1.512 10.003 15.414 1.00 83.19 108 TYR A N 1
ATOM 783 C CA . TYR A 1 108 ? 2.643 10.839 15.023 1.00 83.19 108 TYR A CA 1
ATOM 784 C C . TYR A 1 108 ? 3.822 9.931 14.656 1.00 83.19 108 TYR A C 1
ATOM 786 O O . TYR A 1 108 ? 4.181 9.059 15.442 1.00 83.19 108 TYR A O 1
ATOM 794 N N . TYR A 1 109 ? 4.425 10.134 13.487 1.00 78.44 109 TYR A N 1
ATOM 795 C CA . TYR A 1 109 ? 5.633 9.410 13.093 1.00 78.44 109 TYR A CA 1
ATOM 796 C C . TYR A 1 109 ? 6.546 10.283 12.239 1.00 78.44 109 TYR A C 1
ATOM 798 O O . TYR A 1 109 ? 6.126 11.279 11.642 1.00 78.44 109 TYR A O 1
ATOM 806 N N . THR A 1 110 ? 7.816 9.903 12.161 1.00 81.38 110 THR A N 1
ATOM 807 C CA . THR A 1 110 ? 8.795 10.556 11.296 1.00 81.38 110 THR A CA 1
ATOM 808 C C . THR A 1 110 ? 9.300 9.584 10.241 1.00 81.38 110 THR A C 1
ATOM 810 O O . THR A 1 110 ? 9.327 8.372 10.433 1.00 81.38 110 THR A O 1
ATOM 813 N N . VAL A 1 111 ? 9.667 10.115 9.079 1.00 79.44 111 VAL A N 1
ATOM 814 C CA . VAL A 1 111 ? 10.315 9.347 8.015 1.00 79.44 111 VAL A CA 1
ATOM 815 C C . VAL A 1 111 ? 11.618 10.035 7.671 1.00 79.44 111 VAL A C 1
ATOM 817 O O . VAL A 1 111 ? 11.620 11.204 7.276 1.00 79.44 111 VAL A O 1
ATOM 820 N N . THR A 1 112 ? 12.714 9.295 7.784 1.00 81.44 112 THR A N 1
ATOM 821 C CA . THR A 1 112 ? 14.038 9.752 7.365 1.00 81.44 112 THR A CA 1
ATOM 822 C C . THR A 1 112 ? 14.252 9.395 5.901 1.00 81.44 112 THR A C 1
ATOM 824 O O . THR A 1 112 ? 14.165 8.233 5.507 1.00 81.44 112 THR A O 1
ATOM 827 N N . ASP A 1 113 ? 14.526 10.399 5.073 1.00 79.12 113 ASP A N 1
ATOM 828 C CA . ASP A 1 113 ? 14.948 10.184 3.693 1.00 79.12 113 ASP A CA 1
ATOM 829 C C . ASP A 1 113 ? 16.344 9.541 3.686 1.00 79.12 113 ASP A C 1
ATOM 831 O O . ASP A 1 113 ? 17.319 10.149 4.126 1.00 79.12 113 ASP A O 1
ATOM 835 N N . THR A 1 114 ? 16.450 8.307 3.193 1.00 77.50 114 THR A N 1
ATOM 836 C CA . THR A 1 114 ? 17.699 7.528 3.252 1.00 77.50 114 THR A CA 1
ATOM 837 C C . THR A 1 114 ? 18.817 8.090 2.373 1.00 77.50 114 THR A C 1
ATOM 839 O O . THR A 1 114 ? 19.973 7.724 2.562 1.00 77.50 114 THR A O 1
ATOM 842 N N . LYS A 1 115 ? 18.504 8.981 1.423 1.00 80.56 115 LYS A N 1
ATOM 843 C CA . LYS A 1 115 ? 19.484 9.587 0.510 1.00 80.56 115 LYS A CA 1
ATOM 844 C C . LYS A 1 115 ? 20.000 10.930 1.014 1.00 80.56 115 LYS A C 1
ATOM 846 O O . LYS A 1 115 ? 21.142 11.279 0.744 1.00 80.56 115 LYS A O 1
ATOM 851 N N . THR A 1 116 ? 19.156 11.695 1.701 1.00 90.31 116 THR A N 1
ATOM 852 C CA . THR A 1 116 ? 19.467 13.070 2.131 1.00 90.31 116 THR A CA 1
ATOM 853 C C . THR A 1 116 ? 19.593 13.228 3.644 1.00 90.31 116 THR A C 1
ATOM 855 O O . THR A 1 116 ? 20.023 14.281 4.104 1.00 90.31 116 THR A O 1
ATOM 858 N N . GLY A 1 117 ? 19.181 12.230 4.431 1.00 89.94 117 GLY A N 1
ATOM 859 C CA . GLY A 1 117 ? 19.105 12.311 5.892 1.00 89.94 117 GLY A CA 1
ATOM 860 C C . GLY A 1 117 ? 18.003 13.243 6.410 1.00 89.94 117 GLY A C 1
ATOM 861 O O . GLY A 1 117 ? 17.862 13.420 7.617 1.00 89.94 117 GLY A O 1
ATOM 862 N N . LYS A 1 118 ? 17.205 13.854 5.523 1.00 92.94 118 LYS A N 1
ATOM 863 C CA . LYS A 1 118 ? 16.154 14.796 5.914 1.00 92.94 118 LYS A CA 1
ATOM 864 C C . LYS A 1 118 ? 15.014 14.061 6.614 1.00 92.94 118 LYS A C 1
ATOM 866 O O . LYS A 1 118 ? 14.408 13.156 6.042 1.00 92.94 118 LYS A O 1
ATOM 871 N N . ILE A 1 119 ? 14.676 14.520 7.814 1.00 87.81 119 ILE A N 1
ATOM 872 C CA . ILE A 1 119 ? 13.528 14.027 8.573 1.00 87.81 119 ILE A CA 1
ATOM 873 C C . ILE A 1 119 ? 12.268 14.755 8.097 1.00 87.81 119 ILE A C 1
ATOM 875 O O . ILE A 1 119 ? 12.244 15.982 7.965 1.00 87.81 119 ILE A O 1
ATOM 879 N N . ARG A 1 120 ? 11.215 13.991 7.808 1.00 86.44 120 ARG A N 1
ATOM 880 C CA . ARG A 1 120 ? 9.861 14.501 7.573 1.00 86.44 120 ARG A CA 1
ATOM 881 C C . ARG A 1 120 ? 8.953 14.046 8.698 1.00 86.44 120 ARG A C 1
ATOM 883 O O . ARG A 1 120 ? 8.948 12.866 9.033 1.00 86.44 120 ARG A O 1
ATOM 890 N N . GLU A 1 121 ? 8.163 14.969 9.224 1.00 87.75 121 GLU A N 1
ATOM 891 C CA . GLU A 1 121 ? 7.200 14.690 10.284 1.00 87.75 121 GLU A CA 1
ATOM 892 C C . GLU A 1 121 ? 5.794 14.494 9.720 1.00 87.75 121 GLU A C 1
ATOM 894 O O . GLU A 1 121 ? 5.351 15.236 8.837 1.00 87.75 121 GLU A O 1
ATOM 899 N N . TYR A 1 122 ? 5.082 13.517 10.271 1.00 83.19 122 TYR A N 1
ATOM 900 C CA . TYR A 1 122 ? 3.697 13.205 9.957 1.00 83.19 122 TYR A CA 1
ATOM 901 C C . TYR A 1 122 ? 2.894 13.276 11.250 1.00 83.19 122 TYR A C 1
ATOM 903 O O . TYR A 1 122 ? 3.068 12.462 12.154 1.00 83.19 122 TYR A O 1
ATOM 911 N N . LYS A 1 123 ? 2.026 14.286 11.355 1.00 87.06 123 LYS A N 1
ATOM 912 C CA . LYS A 1 123 ? 1.161 14.471 12.527 1.00 87.06 123 LYS A CA 1
ATOM 913 C C . LYS A 1 123 ? 0.170 13.319 12.649 1.00 87.06 123 LYS A C 1
ATOM 915 O O . LYS A 1 123 ? -0.300 12.812 11.631 1.00 87.06 123 LYS A O 1
ATOM 920 N N . ALA A 1 124 ? -0.183 12.971 13.886 1.00 85.25 124 ALA A N 1
ATOM 921 C CA . ALA A 1 124 ? -1.252 12.020 14.151 1.00 85.25 124 ALA A CA 1
ATOM 922 C C . ALA A 1 124 ? -2.563 12.481 13.496 1.00 85.25 124 ALA A C 1
ATOM 924 O O . ALA A 1 124 ? -2.906 13.665 13.533 1.00 85.25 124 ALA A O 1
ATOM 925 N N . ASN A 1 125 ? -3.288 11.539 12.908 1.00 82.38 125 ASN A N 1
ATOM 926 C CA . ASN A 1 125 ? -4.589 11.763 12.304 1.00 82.38 125 ASN A CA 1
ATOM 927 C C . ASN A 1 125 ? -5.460 10.525 12.513 1.00 82.38 125 ASN A C 1
ATOM 929 O O . ASN A 1 125 ? -5.215 9.474 11.923 1.00 82.38 125 ASN A O 1
ATOM 933 N N . THR A 1 126 ? -6.489 10.654 13.341 1.00 85.50 126 THR A N 1
ATOM 934 C CA . THR A 1 126 ? -7.484 9.605 13.562 1.00 85.50 126 THR A CA 1
ATOM 935 C C . THR A 1 126 ? -8.756 9.919 12.784 1.00 85.50 126 THR A C 1
ATOM 937 O O . THR A 1 126 ? -9.077 11.075 12.502 1.00 85.50 126 THR A O 1
ATOM 940 N N . ARG A 1 127 ? -9.501 8.877 12.413 1.00 85.19 127 ARG A N 1
ATOM 941 C CA . ARG A 1 127 ? -10.799 9.017 11.748 1.00 85.19 127 ARG A CA 1
ATOM 942 C C . ARG A 1 127 ? -11.891 8.451 12.634 1.00 85.19 127 ARG A C 1
ATOM 944 O O . ARG A 1 127 ? -11.714 7.411 13.258 1.00 85.19 127 ARG A O 1
ATOM 951 N N . ARG A 1 128 ? -13.044 9.120 12.634 1.00 91.06 128 ARG A N 1
ATOM 952 C CA . ARG A 1 128 ? -14.282 8.507 13.115 1.00 91.06 128 ARG A CA 1
ATOM 953 C C . ARG A 1 128 ? -14.786 7.546 12.047 1.00 91.06 128 ARG A C 1
ATOM 955 O O . ARG A 1 128 ? -14.915 7.944 10.890 1.00 91.06 128 ARG A O 1
ATOM 962 N N . ILE A 1 129 ? -15.101 6.322 12.449 1.00 91.88 129 ILE A N 1
ATOM 963 C CA . ILE A 1 129 ? -15.877 5.395 11.629 1.00 91.88 129 ILE A CA 1
ATOM 964 C C . ILE A 1 129 ? -17.343 5.643 11.988 1.00 91.88 129 ILE A C 1
ATOM 966 O O . ILE A 1 129 ? -17.736 5.495 13.142 1.00 91.88 129 ILE A O 1
ATOM 970 N N . ILE A 1 130 ? -18.125 6.123 11.025 1.00 94.19 130 ILE A N 1
ATOM 971 C CA . ILE A 1 130 ? -19.533 6.495 11.216 1.00 94.19 130 ILE A CA 1
ATOM 972 C C . ILE A 1 130 ? -20.441 5.565 10.414 1.00 94.19 130 ILE A C 1
ATOM 974 O O . ILE A 1 130 ? -19.975 4.893 9.497 1.00 94.19 130 ILE A O 1
ATOM 978 N N . ASN A 1 131 ? -21.737 5.565 10.736 1.00 95.00 131 ASN A N 1
ATOM 979 C CA . ASN A 1 131 ? -22.742 4.681 10.131 1.00 95.00 131 ASN A CA 1
ATOM 980 C C . ASN A 1 131 ? -22.452 3.188 10.364 1.00 95.00 131 ASN A C 1
ATOM 982 O O . ASN A 1 131 ? -22.708 2.352 9.501 1.00 95.00 131 ASN A O 1
ATOM 986 N N . VAL A 1 132 ? -21.912 2.861 11.540 1.00 96.50 132 VAL A N 1
ATOM 987 C CA . VAL A 1 132 ? -21.664 1.482 11.969 1.00 96.50 132 VAL A CA 1
ATOM 988 C C . VAL A 1 132 ? -22.918 0.970 12.671 1.00 96.50 132 VAL A C 1
ATOM 990 O O . VAL A 1 132 ? -23.307 1.508 13.710 1.00 96.50 132 VAL A O 1
ATOM 993 N N . ALA A 1 133 ? -23.578 -0.029 12.085 1.00 96.44 133 ALA A N 1
ATOM 994 C CA . ALA A 1 133 ? -24.684 -0.733 12.731 1.00 96.44 133 ALA A CA 1
ATOM 995 C C . ALA A 1 133 ? -24.182 -1.545 13.938 1.00 96.44 133 ALA A C 1
ATOM 997 O O . ALA A 1 133 ? -22.991 -1.827 14.041 1.00 96.44 133 ALA A O 1
ATOM 998 N N . GLY A 1 134 ? -25.083 -1.914 14.852 1.00 95.44 134 GLY A N 1
ATOM 999 C CA . GLY A 1 134 ? -24.713 -2.742 16.001 1.00 95.44 134 GLY A CA 1
ATOM 1000 C C . GLY A 1 134 ? -24.198 -4.115 15.561 1.00 95.44 134 GLY A C 1
ATOM 1001 O O . GLY A 1 134 ? -24.809 -4.753 14.701 1.00 95.44 134 GLY A O 1
ATOM 1002 N N . GLY A 1 135 ? -23.088 -4.554 16.155 1.00 95.94 135 GLY A N 1
ATOM 1003 C CA . GLY A 1 135 ? -22.537 -5.889 15.938 1.00 95.94 135 GLY A CA 1
ATOM 1004 C C . GLY A 1 135 ? -23.440 -7.000 16.484 1.00 95.94 135 GLY A C 1
ATOM 1005 O O . GLY A 1 135 ? -24.179 -6.802 17.451 1.00 95.94 135 GLY A O 1
ATOM 1006 N N . ARG A 1 136 ? -23.388 -8.176 15.852 1.00 95.06 136 ARG A N 1
ATOM 1007 C CA . ARG A 1 136 ? -24.128 -9.391 16.227 1.00 95.06 136 ARG A CA 1
ATOM 1008 C C . ARG A 1 136 ? -23.204 -10.540 16.634 1.00 95.06 136 ARG A C 1
ATOM 1010 O O . ARG A 1 136 ? -23.593 -11.328 17.492 1.00 95.06 136 ARG A O 1
ATOM 1017 N N . ALA A 1 137 ? -22.054 -10.683 15.982 1.00 96.25 137 ALA A N 1
ATOM 1018 C CA . ALA A 1 137 ? -21.074 -11.738 16.230 1.00 96.25 137 ALA A CA 1
ATOM 1019 C C . ALA A 1 137 ? -19.860 -11.219 17.015 1.00 96.25 137 ALA A C 1
ATOM 1021 O O . ALA A 1 137 ? -19.622 -10.014 17.076 1.00 96.25 137 ALA A O 1
ATOM 1022 N N . ASP A 1 138 ? -19.060 -12.142 17.554 1.00 91.19 138 ASP A N 1
ATOM 1023 C CA . ASP A 1 138 ? -17.881 -11.828 18.378 1.00 91.19 138 ASP A CA 1
ATOM 1024 C C . ASP A 1 138 ? -16.822 -10.985 17.643 1.00 91.19 138 ASP A C 1
ATOM 1026 O O . ASP A 1 138 ? -16.040 -10.284 18.277 1.00 91.19 138 ASP A O 1
ATOM 1030 N N . THR A 1 139 ? -16.797 -11.032 16.308 1.00 87.94 139 THR A N 1
ATOM 1031 C CA . THR A 1 139 ? -15.841 -10.298 15.461 1.00 87.94 139 THR A CA 1
ATOM 1032 C C . THR A 1 139 ? -16.427 -9.037 14.823 1.00 87.94 139 THR A C 1
ATOM 1034 O O . THR A 1 139 ? -15.793 -8.442 13.951 1.00 87.94 139 THR A O 1
ATOM 1037 N N . ASP A 1 140 ? -17.643 -8.640 15.197 1.00 93.06 140 ASP A N 1
ATOM 1038 C CA . ASP A 1 140 ? -18.251 -7.418 14.680 1.00 93.06 140 ASP A CA 1
ATOM 1039 C C . ASP A 1 140 ? -17.763 -6.192 15.464 1.00 93.06 140 ASP A C 1
ATOM 1041 O O . ASP A 1 140 ? -17.546 -6.234 16.675 1.00 93.06 140 ASP A O 1
ATOM 1045 N N . ALA A 1 141 ? -17.628 -5.056 14.778 1.00 92.38 141 ALA A N 1
ATOM 1046 C CA . ALA A 1 141 ? -17.319 -3.794 15.439 1.00 92.38 141 ALA A CA 1
ATOM 1047 C C . ALA A 1 141 ? -18.479 -3.342 16.349 1.00 92.38 141 ALA A C 1
ATOM 1049 O O . ALA A 1 141 ? -19.654 -3.448 15.993 1.00 92.38 141 ALA A O 1
ATOM 1050 N N . VAL A 1 142 ? -18.141 -2.770 17.506 1.00 93.75 142 VAL A N 1
ATOM 1051 C CA . VAL A 1 142 ? -19.101 -2.140 18.427 1.00 93.75 142 VAL A CA 1
ATOM 1052 C C . VAL A 1 142 ? -19.246 -0.651 18.087 1.00 93.75 142 VAL A C 1
ATOM 1054 O O . VAL A 1 142 ? -18.285 -0.008 17.661 1.00 93.75 142 VAL A O 1
ATOM 1057 N N . ASN A 1 143 ? -20.441 -0.085 18.275 1.00 94.81 143 ASN A N 1
ATOM 1058 C CA . ASN A 1 143 ? -20.722 1.338 18.072 1.00 94.81 143 ASN A CA 1
ATOM 1059 C C . ASN A 1 143 ? -21.074 2.056 19.393 1.00 94.81 143 ASN A C 1
ATOM 1061 O O . ASN A 1 143 ? -21.243 1.430 20.437 1.00 94.81 143 ASN A O 1
ATOM 1065 N N . VAL A 1 144 ? -21.154 3.390 19.347 1.00 93.19 144 VAL A N 1
ATOM 1066 C CA . VAL A 1 144 ? -21.674 4.214 20.451 1.00 93.19 144 VAL A CA 1
ATOM 1067 C C . VAL A 1 144 ? -23.169 4.412 20.191 1.00 93.19 144 VAL A C 1
ATOM 1069 O O . VAL A 1 144 ? -23.520 5.188 19.301 1.00 93.19 144 VAL A O 1
ATOM 1072 N N . ALA A 1 145 ? -24.015 3.650 20.888 1.00 81.00 145 ALA A N 1
ATOM 1073 C CA . ALA A 1 145 ? -25.478 3.704 20.787 1.00 81.00 145 ALA A CA 1
ATOM 1074 C C . ALA A 1 145 ? -26.100 4.659 21.816 1.00 81.00 145 ALA A C 1
ATOM 1076 O O . ALA A 1 145 ? -25.532 4.782 22.926 1.00 81.00 145 ALA A O 1
#

Secondary structure (DSSP, 8-state):
--TT-EE-STT-EEESTT-EE-STT-EEESTT-EE-STT-EEESTT-EE-S-SS-EEESTT-EE-STT-EEESTT-EE---TTTTSPPTTT-----GGG----SSB-SEEEE-TTT--EEEE--B-----S-PPP-STTSPP---

Radius of gyration: 17.73 Å; chains: 1; bounding box: 45×27×50 Å

Organism: NCBI:txid883156

Sequence (145 aa):
MGQQARTFSDNALAIGHYAESYGEESTAIGYFSRVGGSNNIALGNITRLQGVDNSVALGSNARSVLSNSVAIGNNSAALIDSTFDMPAEYSNERFSAEQGVVSVGNIYYTVTDTKTGKIREYKANTRRIINVAGGRADTDAVNVA

Foldseek 3Di:
DEDCFDEQEDCEATAEHCGYHDEHVEYAHYAVGYADYYCEYEHEHVEDEHPEYVEYFAYHCGYEPYHVYYFHYHVGYNDDDPPQQQQDPPPRDRDDPVNDDDDPWDDWDWDQDPVPRDIDTDHTDHDDDPPQDDDDDPPGDHDDD

InterPro domains:
  IPR008640 Trimeric autotransporter adhesin YadA-like, head domain [PF05658] (1-19)
  IPR008640 Trimeric autotransporter adhesin YadA-like, head domain [PF05658] (23-45)
  IPR008640 Trimeric autotransporter adhesin YadA-like, head domain [PF05658] (53-76)
  IPR011049 Serralysin-like metalloprotease, C-terminal [G3DSA:2.150.10.10] (1-145)
  IPR011049 Serralysin-like metalloprotease, C-terminal [SSF101967] (2-144)